Protein AF-A0A101G780-F1 (afdb_monomer)

Foldseek 3Di:
DLADDDDPVLVVLLVVLLVQQVVQLVCLQVVCVVVVRHFDPFAPVDDAQADDPPRLVCCVVVVVVLCCPLVVCLCPLLVPQQVVLCVVVPPCSLVVSLVVVLVVCCRRPDRVSSSRSSVSNSLSVSCVVVSHSVSNSSNRSVVVVVSVSCSNHNVD

Mean predicted aligned error: 4.01 Å

Secondary structure (DSSP, 8-state):
-------HHHHHHHHHHHHHHHHHHHHHHHHHHHTT-PPPSS-TT-----PPTT-GGGGGGHHHHHIIIIIHHHIIIIIIIHHHHHHHHGGGHHHHHHHHHHHHGGGG-HHHHHHHHHHHHHHHHHHHHHT-HHHHHHHHHHHHHHHHHHHHTT--

Sequence (156 aa):
LRLTNFRSGDLLWILFGILVSAAGMGLILKGMSRVGLPLTLEPPFLSFSGFPEGKTWHLVFWIPFFLLNIFGEEFLWRGYLLPRQVTAFGKSGWILNAGLWFFFQAAFGFDLMILLLPLLIVVPWFTYIRKNTWVGIGIHGIISGLAFIALSLNWI

Radius of gyration: 16.2 Å; Cα contacts (8 Å, |Δi|>4): 178; chains: 1; bounding box: 43×30×51 Å

pLDDT: mean 92.28, std 5.78, range [66.56, 98.38]

Solvent-accessible surface area (backbone atoms only — not comparable to full-atom values): 8246 Å² total; per-residue (Å²): 116,29,76,64,84,90,48,78,69,44,54,55,51,20,56,50,43,40,51,53,22,52,52,44,27,51,50,44,55,57,50,31,46,73,74,75,50,68,68,54,91,63,32,87,88,54,92,76,86,36,56,61,88,96,41,69,73,59,60,61,64,44,54,64,47,43,50,61,47,49,48,42,46,35,44,46,52,50,17,52,45,28,58,52,33,28,70,76,51,44,86,54,9,41,56,54,43,25,53,55,50,51,59,69,44,54,77,42,31,69,45,40,47,63,42,41,42,40,46,46,47,44,38,40,47,52,20,58,76,67,60,27,31,64,34,25,37,48,29,52,41,51,54,53,45,52,52,49,51,33,33,42,68,55,74,101

Structure (mmCIF, N/CA/C/O backbone):
data_AF-A0A101G780-F1
#
_entry.id   AF-A0A101G780-F1
#
loop_
_atom_site.group_PDB
_atom_site.id
_atom_site.type_symbol
_atom_site.label_atom_id
_atom_site.label_alt_id
_atom_site.label_comp_id
_atom_site.label_asym_id
_atom_site.label_entity_id
_atom_site.label_seq_id
_atom_site.pdbx_PDB_ins_code
_atom_site.Cartn_x
_atom_site.Cartn_y
_atom_site.Cartn_z
_atom_site.occupancy
_atom_site.B_iso_or_equiv
_atom_site.auth_seq_id
_atom_site.auth_comp_id
_atom_site.auth_asym_id
_atom_site.auth_atom_id
_atom_site.pdbx_PDB_model_num
ATOM 1 N N . LEU A 1 1 ? -13.081 -9.647 12.247 1.00 66.56 1 LEU A N 1
ATOM 2 C CA . LEU A 1 1 ? -12.610 -9.254 10.901 1.00 66.56 1 LEU A CA 1
ATOM 3 C C . LEU A 1 1 ? -13.224 -7.898 10.551 1.00 66.56 1 LEU A C 1
ATOM 5 O O . LEU A 1 1 ? -14.350 -7.674 10.973 1.00 66.56 1 LEU A O 1
ATOM 9 N N . ARG A 1 2 ? -12.521 -6.987 9.858 1.00 74.56 2 ARG A N 1
ATOM 10 C CA . ARG A 1 2 ? -13.037 -5.641 9.487 1.00 74.56 2 ARG A CA 1
ATOM 11 C C . ARG A 1 2 ? -13.588 -5.544 8.052 1.00 74.56 2 ARG A C 1
ATOM 13 O O . ARG A 1 2 ? -13.576 -4.471 7.453 1.00 74.56 2 ARG A O 1
ATOM 20 N N . LEU A 1 3 ? -14.098 -6.648 7.512 1.00 78.31 3 LEU A N 1
ATOM 21 C CA . LEU A 1 3 ? -14.903 -6.610 6.292 1.00 78.31 3 LEU A CA 1
ATOM 22 C C . LEU A 1 3 ? -16.332 -6.229 6.672 1.00 78.31 3 LEU A C 1
ATOM 24 O O . LEU A 1 3 ? -17.052 -7.015 7.281 1.00 78.31 3 LEU A O 1
ATOM 28 N N . THR A 1 4 ? -16.700 -4.993 6.364 1.00 81.38 4 THR A N 1
ATOM 29 C CA . THR A 1 4 ? -18.061 -4.475 6.519 1.00 81.38 4 THR A CA 1
ATOM 30 C C . THR A 1 4 ? -18.655 -4.196 5.141 1.00 81.38 4 THR A C 1
ATOM 32 O O . THR A 1 4 ? -17.971 -4.324 4.123 1.00 81.38 4 THR A O 1
ATOM 35 N N . ASN A 1 5 ? -19.936 -3.827 5.088 1.00 87.75 5 ASN A N 1
ATOM 36 C CA . ASN A 1 5 ? -20.567 -3.432 3.831 1.00 87.75 5 ASN A CA 1
ATOM 37 C C . ASN A 1 5 ? -19.812 -2.259 3.193 1.00 87.75 5 ASN A C 1
ATOM 39 O O . ASN A 1 5 ? -19.398 -1.320 3.881 1.00 87.75 5 ASN A O 1
ATOM 43 N N . PHE A 1 6 ? -19.638 -2.315 1.874 1.00 86.19 6 PHE A N 1
ATOM 44 C CA . PHE A 1 6 ? -19.002 -1.243 1.121 1.00 86.19 6 PHE A CA 1
ATOM 45 C C . PHE A 1 6 ? -19.873 0.017 1.177 1.00 86.19 6 PHE A C 1
ATOM 47 O O . PHE A 1 6 ? -21.062 -0.027 0.861 1.00 86.19 6 PHE A O 1
ATOM 54 N N . ARG A 1 7 ? -19.297 1.147 1.597 1.00 91.12 7 ARG A N 1
ATOM 55 C CA . ARG A 1 7 ? -20.001 2.436 1.666 1.00 91.12 7 ARG A CA 1
ATOM 56 C C . ARG A 1 7 ? -19.520 3.326 0.533 1.00 91.12 7 ARG A C 1
ATOM 58 O O . ARG A 1 7 ? -18.327 3.355 0.256 1.00 91.12 7 ARG A O 1
ATOM 65 N N . SER A 1 8 ? -20.391 4.156 -0.035 1.00 87.12 8 SER A N 1
ATOM 66 C CA . SER A 1 8 ? -20.009 5.097 -1.103 1.00 87.12 8 SER A CA 1
ATOM 67 C C . SER A 1 8 ? -18.865 6.034 -0.695 1.00 87.12 8 SER A C 1
ATOM 69 O O . SER A 1 8 ? -18.007 6.362 -1.504 1.00 87.12 8 SER A O 1
ATOM 71 N N . GLY A 1 9 ? -18.788 6.406 0.589 1.00 91.94 9 GLY A N 1
ATOM 72 C CA . GLY A 1 9 ? -17.660 7.179 1.112 1.00 91.94 9 GLY A CA 1
ATOM 73 C C . GLY A 1 9 ? -16.323 6.432 1.058 1.00 91.94 9 GLY A C 1
ATOM 74 O O . GLY A 1 9 ? -15.290 7.068 0.909 1.00 91.94 9 GLY A O 1
ATOM 75 N N . ASP A 1 10 ? -16.314 5.101 1.139 1.00 94.62 10 ASP A N 1
ATOM 76 C CA . ASP A 1 10 ? -15.080 4.312 1.061 1.00 94.62 10 ASP A CA 1
ATOM 77 C C . ASP A 1 10 ? -14.451 4.391 -0.342 1.00 94.62 10 ASP A C 1
ATOM 79 O O . ASP A 1 10 ? -13.228 4.410 -0.440 1.00 94.62 10 ASP A O 1
ATOM 83 N N . LEU A 1 11 ? -15.252 4.581 -1.402 1.00 95.56 11 LEU A N 1
ATOM 84 C CA . LEU A 1 11 ? -14.749 4.847 -2.755 1.00 95.56 11 LEU A CA 1
ATOM 85 C C . LEU A 1 11 ? -13.928 6.142 -2.824 1.00 95.56 11 LEU A C 1
ATOM 87 O O . LEU A 1 11 ? -12.841 6.143 -3.392 1.00 95.56 11 LEU A O 1
ATOM 91 N N . LEU A 1 12 ? -14.401 7.231 -2.209 1.00 96.31 12 LEU A N 1
ATOM 92 C CA . LEU A 1 12 ? -13.657 8.498 -2.181 1.00 96.31 12 LEU A CA 1
ATOM 93 C C . LEU A 1 12 ? -12.313 8.348 -1.462 1.00 96.31 12 LEU A C 1
ATOM 95 O O . LEU A 1 12 ? -11.309 8.885 -1.917 1.00 96.31 12 LEU A O 1
ATOM 99 N N . TRP A 1 13 ? -12.280 7.583 -0.368 1.00 97.50 13 TRP A N 1
ATOM 100 C CA . TRP A 1 13 ? -11.040 7.295 0.356 1.00 97.50 13 TRP A CA 1
ATOM 101 C C . TRP A 1 13 ? -10.094 6.393 -0.436 1.00 97.50 13 TRP A C 1
ATOM 103 O O . TRP A 1 13 ? -8.885 6.586 -0.353 1.00 97.50 13 TRP A O 1
ATOM 113 N N . ILE A 1 14 ? -10.620 5.453 -1.225 1.00 97.81 14 ILE A N 1
ATOM 114 C CA . ILE A 1 14 ? -9.815 4.648 -2.149 1.00 97.81 14 ILE A CA 1
ATOM 115 C C . ILE A 1 14 ? -9.180 5.548 -3.210 1.00 97.81 14 ILE A C 1
ATOM 117 O O . ILE A 1 14 ? -7.962 5.546 -3.352 1.00 97.81 14 ILE A O 1
ATOM 121 N N . LEU A 1 15 ? -9.975 6.368 -3.902 1.00 97.62 15 LEU A N 1
ATOM 122 C CA . LEU A 1 15 ? -9.480 7.276 -4.943 1.00 97.62 15 LEU A CA 1
ATOM 123 C C . LEU A 1 15 ? -8.456 8.272 -4.391 1.00 97.62 15 LEU A C 1
ATOM 125 O O . LEU A 1 15 ? -7.399 8.480 -4.985 1.00 97.62 15 LEU A O 1
ATOM 129 N N . PHE A 1 16 ? -8.740 8.849 -3.224 1.00 97.88 16 PHE A N 1
ATOM 130 C CA . PHE A 1 16 ? -7.819 9.761 -2.561 1.00 97.88 16 PHE A CA 1
ATOM 131 C C . PHE A 1 16 ? -6.530 9.055 -2.129 1.00 97.88 16 PHE A C 1
ATOM 133 O O . PHE A 1 16 ? -5.445 9.591 -2.326 1.00 97.88 16 PHE A O 1
ATOM 140 N N . GLY A 1 17 ? -6.631 7.837 -1.594 1.00 98.06 17 GLY A N 1
ATOM 141 C CA . GLY A 1 17 ? -5.473 7.043 -1.192 1.00 98.06 17 GLY A CA 1
ATOM 142 C C . GLY A 1 17 ? -4.580 6.699 -2.377 1.00 98.06 17 GLY A C 1
ATOM 143 O O . GLY A 1 17 ? -3.369 6.871 -2.290 1.00 98.06 17 GLY A O 1
ATOM 144 N N . ILE A 1 18 ? -5.178 6.317 -3.508 1.00 98.19 18 ILE A N 1
ATOM 145 C CA . ILE A 1 18 ? -4.455 6.068 -4.760 1.00 98.19 18 ILE A CA 1
ATOM 146 C C . ILE A 1 18 ? -3.700 7.320 -5.199 1.00 98.19 18 IL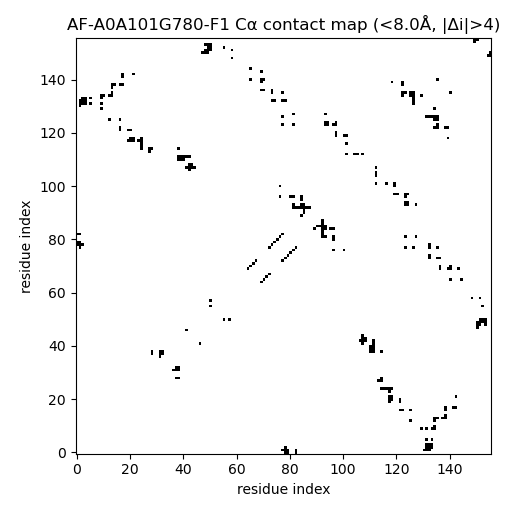E A C 1
ATOM 148 O O . ILE A 1 18 ? -2.504 7.248 -5.469 1.00 98.19 18 ILE A O 1
ATOM 152 N N . LEU A 1 19 ? -4.377 8.472 -5.227 1.00 98.12 19 LEU A N 1
ATOM 153 C CA . LEU A 1 19 ? -3.770 9.737 -5.634 1.00 98.12 19 LEU A CA 1
ATOM 154 C C . LEU A 1 19 ? -2.591 10.118 -4.730 1.00 98.12 19 LEU A C 1
ATOM 156 O O . LEU A 1 19 ? -1.520 10.451 -5.232 1.00 98.12 19 LEU A O 1
ATOM 160 N N . VAL A 1 20 ? -2.771 10.054 -3.407 1.00 98.25 20 VAL A N 1
ATOM 161 C CA . VAL A 1 20 ? -1.729 10.408 -2.430 1.00 98.25 20 VAL A CA 1
ATOM 162 C C . VAL A 1 20 ? -0.536 9.461 -2.535 1.00 98.25 20 VAL A C 1
ATOM 164 O O . VAL A 1 20 ? 0.604 9.923 -2.577 1.00 98.25 20 VAL A O 1
ATOM 167 N N . SER A 1 21 ? -0.777 8.150 -2.612 1.00 98.12 21 SER A N 1
ATOM 168 C CA . SER A 1 21 ? 0.291 7.161 -2.750 1.00 98.12 21 SER A CA 1
ATOM 169 C C . SER A 1 21 ? 1.042 7.326 -4.070 1.00 98.12 21 SER A C 1
ATOM 171 O O . SER A 1 21 ? 2.265 7.421 -4.046 1.00 98.12 21 SER A O 1
ATOM 173 N N . ALA A 1 22 ? 0.341 7.449 -5.201 1.00 97.00 22 ALA A N 1
ATOM 174 C CA . ALA A 1 22 ? 0.964 7.614 -6.514 1.00 97.00 22 ALA A CA 1
ATOM 175 C C . ALA A 1 22 ? 1.759 8.925 -6.623 1.00 97.00 22 ALA A C 1
ATOM 177 O O . ALA A 1 22 ? 2.891 8.923 -7.107 1.00 97.00 22 ALA A O 1
ATOM 178 N N . ALA A 1 23 ? 1.211 10.038 -6.124 1.00 97.94 23 ALA A N 1
ATOM 179 C CA . ALA A 1 23 ? 1.921 11.313 -6.086 1.00 97.94 23 ALA A CA 1
ATOM 180 C C . ALA A 1 23 ? 3.175 11.229 -5.203 1.00 97.94 23 ALA A C 1
ATOM 182 O O . ALA A 1 23 ? 4.245 11.676 -5.614 1.00 97.94 23 ALA A O 1
ATOM 183 N N . GLY A 1 24 ? 3.069 10.613 -4.022 1.00 98.12 24 GLY A N 1
ATOM 184 C CA . GLY A 1 24 ? 4.208 10.388 -3.133 1.00 98.12 24 GLY A CA 1
ATOM 185 C C . GLY A 1 24 ? 5.301 9.544 -3.791 1.00 98.12 24 GLY A C 1
ATOM 186 O O . GLY A 1 24 ? 6.468 9.927 -3.766 1.00 98.12 24 GLY A O 1
ATOM 187 N N . MET A 1 25 ? 4.923 8.438 -4.434 1.00 96.75 25 MET A N 1
ATOM 188 C CA . MET A 1 25 ? 5.848 7.561 -5.159 1.00 96.75 25 MET A CA 1
ATOM 189 C C . MET A 1 25 ? 6.542 8.315 -6.303 1.00 96.75 25 MET A C 1
ATOM 191 O O . MET A 1 25 ? 7.762 8.253 -6.439 1.00 96.75 25 MET A O 1
ATOM 195 N N . GLY A 1 26 ? 5.794 9.101 -7.084 1.00 95.75 26 GLY A N 1
ATOM 196 C CA . GLY A 1 26 ? 6.347 9.922 -8.164 1.00 95.75 26 GLY A CA 1
ATOM 197 C C . GLY A 1 26 ? 7.318 11.002 -7.672 1.00 95.75 26 GLY A C 1
ATOM 198 O O . GLY A 1 26 ? 8.342 11.255 -8.311 1.00 95.75 26 GLY A O 1
ATOM 199 N N . LEU A 1 27 ? 7.043 11.616 -6.516 1.00 97.38 27 LEU A N 1
ATOM 200 C CA . LEU A 1 27 ? 7.962 12.562 -5.878 1.00 97.38 27 LEU A CA 1
ATOM 201 C C . LEU A 1 27 ? 9.256 11.880 -5.425 1.00 97.38 27 LEU A C 1
ATOM 203 O O . LEU A 1 27 ? 10.328 12.447 -5.637 1.00 97.38 27 LEU A O 1
ATOM 207 N N . ILE A 1 28 ? 9.167 10.673 -4.859 1.00 96.88 28 ILE A N 1
ATOM 208 C CA . ILE A 1 28 ? 10.334 9.877 -4.459 1.00 96.88 28 ILE A CA 1
ATOM 209 C C . ILE A 1 28 ? 11.186 9.535 -5.681 1.00 96.88 28 ILE A C 1
ATOM 211 O O . ILE A 1 28 ? 12.371 9.856 -5.683 1.00 96.88 28 ILE A O 1
ATOM 215 N N . LEU A 1 29 ? 10.594 8.991 -6.751 1.00 94.75 29 LEU A N 1
ATOM 216 C CA . LEU A 1 29 ? 11.320 8.672 -7.990 1.00 94.75 29 LEU A CA 1
ATOM 217 C C . LEU A 1 29 ? 12.054 9.892 -8.547 1.00 94.75 29 LEU A C 1
ATOM 219 O O . LEU A 1 29 ? 13.251 9.845 -8.837 1.00 94.75 29 LEU A O 1
ATOM 223 N N . LYS A 1 30 ? 11.347 11.020 -8.650 1.00 95.12 30 LYS A N 1
ATOM 224 C CA . LYS A 1 30 ? 11.907 12.268 -9.172 1.00 95.12 30 LYS A CA 1
ATOM 225 C C . LYS A 1 30 ? 12.992 12.846 -8.261 1.00 95.12 30 LYS A C 1
ATOM 227 O O . LYS A 1 30 ? 13.948 13.437 -8.757 1.00 95.12 30 LYS A O 1
ATOM 232 N N . GLY A 1 31 ? 12.840 12.723 -6.945 1.00 96.12 31 GLY A N 1
ATOM 233 C CA . GLY A 1 31 ? 13.828 13.163 -5.960 1.00 96.12 31 GLY A CA 1
ATOM 234 C C . GLY A 1 31 ? 15.105 12.330 -6.022 1.00 96.12 31 GLY A C 1
ATOM 235 O O . GLY A 1 31 ? 16.187 12.888 -6.179 1.00 96.12 31 GLY A O 1
ATOM 236 N N . MET A 1 32 ? 14.962 11.007 -5.989 1.00 94.88 32 MET A N 1
ATOM 237 C CA . MET A 1 32 ? 16.060 10.039 -6.037 1.00 94.88 32 MET A CA 1
ATOM 238 C C . MET A 1 32 ? 16.869 10.147 -7.338 1.00 94.88 32 MET A C 1
ATOM 240 O O . MET A 1 32 ? 18.098 10.213 -7.310 1.00 94.88 32 MET A O 1
ATOM 244 N N . SER A 1 33 ? 16.190 10.312 -8.478 1.00 92.56 33 SER A N 1
ATOM 245 C CA . SER A 1 33 ? 16.845 10.570 -9.767 1.00 92.56 33 SER A CA 1
ATOM 246 C C . SER A 1 33 ? 17.681 11.860 -9.767 1.00 92.56 33 SER A C 1
ATOM 248 O O . SER A 1 33 ? 18.790 11.878 -10.296 1.00 92.56 33 SER A O 1
ATOM 250 N N . ARG A 1 34 ? 17.205 12.934 -9.122 1.00 94.00 34 ARG A N 1
ATOM 251 C CA . ARG A 1 34 ? 17.929 14.218 -9.060 1.00 94.00 34 ARG A CA 1
ATOM 252 C C . ARG A 1 34 ? 19.178 14.196 -8.188 1.00 94.00 34 ARG A C 1
ATOM 254 O O . ARG A 1 34 ? 20.061 15.015 -8.413 1.00 94.00 34 ARG A O 1
ATOM 261 N N . VAL A 1 35 ? 19.243 13.303 -7.204 1.00 94.12 35 VAL A N 1
ATOM 262 C CA . VAL A 1 35 ? 20.415 13.149 -6.325 1.00 94.12 35 VAL A CA 1
ATOM 263 C C . VAL A 1 35 ? 21.385 12.069 -6.818 1.00 94.12 35 VAL A C 1
ATOM 265 O O . VAL A 1 35 ? 22.323 11.726 -6.108 1.00 94.12 35 VAL A O 1
ATOM 268 N N . GLY A 1 36 ? 21.178 11.540 -8.031 1.00 92.12 36 GLY A N 1
ATOM 269 C CA . GLY A 1 36 ? 22.065 10.547 -8.642 1.00 92.12 36 GLY A CA 1
ATOM 270 C C . GLY A 1 36 ? 21.909 9.127 -8.091 1.00 92.12 36 GLY A C 1
ATOM 271 O O . GLY A 1 36 ? 22.819 8.321 -8.249 1.00 92.12 36 GLY A O 1
ATOM 272 N N . LEU A 1 37 ? 20.773 8.812 -7.459 1.00 91.12 37 LEU A N 1
ATOM 273 C CA . LEU A 1 37 ? 20.469 7.494 -6.894 1.00 91.12 37 LEU A CA 1
ATOM 274 C C . LEU A 1 37 ? 19.161 6.945 -7.493 1.00 91.12 37 LEU A C 1
ATOM 276 O O . LEU A 1 37 ? 18.165 6.856 -6.781 1.00 91.12 37 LEU A O 1
ATOM 280 N N . PRO A 1 38 ? 19.085 6.645 -8.803 1.00 89.06 38 PRO A N 1
ATOM 281 C CA . PRO A 1 38 ? 17.861 6.097 -9.386 1.00 89.06 38 PRO A CA 1
ATOM 282 C C . PRO A 1 38 ? 17.486 4.771 -8.706 1.00 89.06 38 PRO A C 1
ATOM 284 O O . PRO A 1 38 ? 18.346 3.921 -8.500 1.00 89.06 38 PRO A O 1
ATOM 287 N N . LEU A 1 39 ? 16.206 4.613 -8.357 1.00 90.31 39 LEU A N 1
ATOM 288 C CA . LEU A 1 39 ? 15.694 3.391 -7.731 1.00 90.31 39 LEU A CA 1
ATOM 289 C C . LEU A 1 39 ? 15.432 2.315 -8.786 1.00 90.31 39 LEU A C 1
ATOM 291 O O . LEU A 1 39 ? 14.875 2.611 -9.847 1.00 90.31 39 LEU A O 1
ATOM 295 N N . THR A 1 40 ? 15.750 1.069 -8.456 1.00 87.31 40 THR A N 1
ATOM 296 C CA . THR A 1 40 ? 15.371 -0.105 -9.247 1.00 87.31 40 THR A CA 1
ATOM 297 C C . THR A 1 40 ? 13.893 -0.437 -9.017 1.00 87.31 40 THR A C 1
ATOM 299 O O . THR A 1 40 ? 13.432 -0.486 -7.876 1.00 87.31 40 THR A O 1
ATOM 302 N N . LEU A 1 41 ? 13.136 -0.653 -10.100 1.00 86.06 41 LEU A N 1
ATOM 303 C CA . LEU A 1 41 ? 11.709 -1.016 -10.040 1.00 86.06 41 LEU A CA 1
ATOM 304 C C . LEU A 1 41 ? 11.468 -2.533 -9.997 1.00 86.06 41 LEU A C 1
ATOM 306 O O . LEU A 1 41 ? 10.343 -2.978 -9.778 1.00 86.06 41 LEU A O 1
ATOM 310 N N . GLU A 1 42 ? 12.522 -3.321 -10.188 1.00 83.81 42 GLU A N 1
ATOM 311 C CA . GLU A 1 42 ? 12.486 -4.778 -10.137 1.00 83.81 42 GLU A CA 1
ATOM 312 C C . GLU A 1 42 ? 12.980 -5.283 -8.776 1.00 83.81 42 GLU A C 1
ATOM 314 O O . GLU A 1 42 ? 14.000 -4.802 -8.268 1.00 83.81 42 GLU A O 1
ATOM 319 N N . PRO A 1 43 ? 12.295 -6.262 -8.162 1.00 86.12 43 PRO A N 1
ATOM 320 C CA . PRO A 1 43 ? 12.800 -6.880 -6.952 1.00 86.12 43 PRO A CA 1
ATOM 321 C C . PRO A 1 43 ? 13.960 -7.838 -7.261 1.00 86.12 43 PRO A C 1
ATOM 323 O O . PRO A 1 43 ? 13.973 -8.488 -8.304 1.00 86.12 43 PRO A O 1
ATOM 326 N N . PRO A 1 44 ? 14.903 -8.033 -6.323 1.00 86.25 44 PRO A N 1
ATOM 327 C CA . PRO A 1 44 ? 16.165 -8.736 -6.581 1.00 86.25 44 PRO A CA 1
ATOM 328 C C . PRO A 1 44 ? 16.011 -10.226 -6.925 1.00 86.25 44 PRO A C 1
ATOM 330 O O . PRO A 1 44 ? 16.951 -10.849 -7.410 1.00 86.25 44 PRO A O 1
ATOM 333 N N . PHE A 1 45 ? 14.847 -10.815 -6.648 1.00 85.62 45 PHE A N 1
ATOM 334 C CA . PHE A 1 45 ? 14.551 -12.224 -6.910 1.00 85.62 45 PHE A CA 1
ATOM 335 C C . PHE A 1 45 ? 13.753 -12.455 -8.203 1.00 85.62 45 PHE A C 1
ATOM 337 O O . PHE A 1 45 ? 13.509 -13.608 -8.559 1.00 85.62 45 PHE A O 1
ATOM 344 N N . LEU A 1 46 ? 13.308 -11.394 -8.884 1.00 83.31 46 LEU A N 1
ATOM 345 C CA . LEU A 1 46 ? 12.474 -11.483 -10.079 1.00 83.31 46 LEU A CA 1
ATOM 346 C C . LEU A 1 46 ? 13.140 -10.723 -11.224 1.00 83.31 46 LEU A C 1
ATOM 348 O O . LEU A 1 46 ? 13.210 -9.502 -11.196 1.00 83.31 46 LEU A O 1
ATOM 352 N N . SER A 1 47 ? 13.558 -11.452 -12.255 1.00 81.38 47 SER A N 1
ATOM 353 C CA . SER A 1 47 ? 13.907 -10.869 -13.550 1.00 81.38 47 SER A CA 1
ATOM 354 C C . SER A 1 47 ? 12.809 -11.246 -14.535 1.00 81.38 47 SER A C 1
ATOM 356 O O . SER A 1 47 ? 12.618 -12.427 -14.838 1.00 81.38 47 SER A O 1
ATOM 358 N N . PHE A 1 48 ? 12.024 -10.261 -14.964 1.00 82.00 48 PHE A N 1
ATOM 359 C CA . PHE A 1 48 ? 10.866 -10.484 -15.820 1.00 82.00 48 PHE A CA 1
ATOM 360 C C . PHE A 1 48 ? 10.720 -9.339 -16.822 1.00 82.00 48 PHE A C 1
ATOM 362 O O . PHE A 1 48 ? 10.400 -8.221 -16.447 1.00 82.00 48 PHE A O 1
ATOM 369 N N . SER A 1 49 ? 10.917 -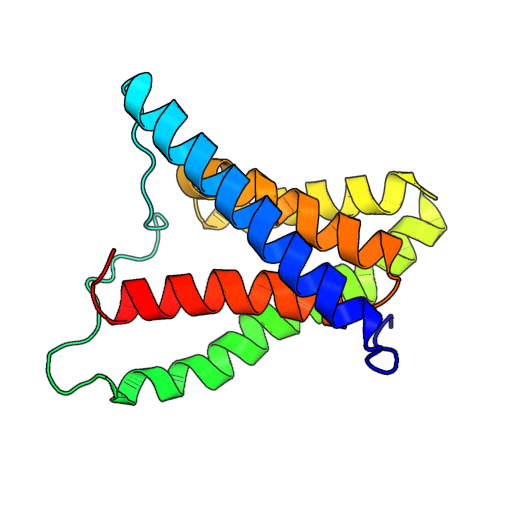9.646 -18.103 1.00 78.31 49 SER A N 1
ATOM 370 C CA . SER A 1 49 ? 10.914 -8.687 -19.217 1.00 78.31 49 SER A CA 1
ATOM 371 C C . SER A 1 49 ? 9.565 -8.602 -19.950 1.00 78.31 49 SER A C 1
ATOM 373 O O . SER A 1 49 ? 9.510 -8.361 -21.158 1.00 78.31 49 SER A O 1
ATOM 375 N N . GLY A 1 50 ? 8.467 -8.840 -19.227 1.00 84.50 50 GLY A N 1
ATOM 376 C CA . GLY A 1 50 ? 7.115 -8.862 -19.782 1.00 84.50 50 GLY A CA 1
ATOM 377 C C . GLY A 1 50 ? 6.755 -10.157 -20.521 1.00 84.50 50 GLY A C 1
ATOM 378 O O . GLY A 1 50 ? 7.549 -11.092 -20.663 1.00 84.50 50 GLY A O 1
ATOM 379 N N . PHE A 1 51 ? 5.504 -10.242 -20.978 1.00 87.19 51 PHE A N 1
ATOM 380 C CA . PHE A 1 51 ? 5.039 -11.370 -21.780 1.00 87.19 51 PHE A CA 1
ATOM 381 C C . PHE A 1 51 ? 5.439 -11.215 -23.255 1.00 87.19 51 PHE A C 1
ATOM 383 O O . PHE A 1 51 ? 5.373 -10.109 -23.792 1.00 87.19 51 PHE A O 1
ATOM 390 N N . PRO A 1 52 ? 5.767 -12.320 -23.955 1.00 85.44 52 PRO A N 1
ATOM 391 C CA . PRO A 1 52 ? 6.002 -12.282 -25.394 1.00 85.44 52 PRO A CA 1
ATOM 392 C C . PRO A 1 52 ? 4.794 -11.747 -26.174 1.00 85.44 52 PRO A C 1
ATOM 394 O O . PRO A 1 52 ? 3.643 -11.846 -25.734 1.00 85.44 52 PRO A O 1
ATOM 397 N N . GLU A 1 53 ? 5.040 -11.245 -27.381 1.00 84.19 53 GLU A N 1
ATOM 398 C CA . GLU A 1 53 ? 3.970 -10.792 -28.269 1.00 84.19 53 GLU A CA 1
ATOM 399 C C . GLU A 1 53 ? 2.929 -11.906 -28.507 1.00 84.19 53 GLU A C 1
ATOM 401 O O . GLU A 1 53 ? 3.252 -13.092 -28.621 1.00 84.19 53 GLU A O 1
ATOM 406 N N . GLY A 1 54 ? 1.643 -11.541 -28.501 1.00 84.88 54 GLY A N 1
ATOM 407 C CA . GLY A 1 54 ? 0.535 -12.496 -28.634 1.00 84.88 54 GLY A CA 1
ATOM 408 C C . GLY A 1 54 ? 0.279 -13.379 -27.402 1.00 84.88 54 GLY A C 1
ATOM 409 O O . GLY A 1 54 ? -0.591 -14.251 -27.436 1.00 84.88 54 GLY A O 1
ATOM 410 N N . LYS A 1 55 ? 0.998 -13.171 -26.290 1.00 88.25 55 LYS A N 1
ATOM 411 C CA . LYS A 1 55 ? 0.850 -13.936 -25.040 1.00 88.25 55 LYS A CA 1
ATOM 412 C C . LYS A 1 55 ? 0.191 -13.139 -23.904 1.00 88.25 55 LYS A C 1
ATOM 414 O O . LYS A 1 55 ? 0.251 -13.569 -22.756 1.00 88.25 55 LYS A O 1
ATOM 419 N N . THR A 1 56 ? -0.504 -12.041 -24.201 1.00 85.81 56 THR A N 1
ATOM 420 C CA . THR A 1 56 ? -1.199 -11.194 -23.205 1.00 85.81 56 THR A CA 1
ATOM 421 C C . THR A 1 56 ? -2.265 -11.935 -22.392 1.00 85.81 56 THR A C 1
ATOM 423 O O . THR A 1 56 ? -2.566 -11.545 -21.267 1.00 85.81 56 THR A O 1
ATOM 426 N N . TRP A 1 57 ? -2.792 -13.052 -22.901 1.00 88.00 57 TRP A N 1
ATOM 427 C CA . TRP A 1 57 ? -3.731 -13.910 -22.173 1.00 88.00 57 TRP A CA 1
ATOM 428 C C . TRP A 1 57 ? -3.152 -14.503 -20.873 1.00 88.00 57 TRP A C 1
ATOM 430 O O . TRP A 1 57 ? -3.925 -14.875 -19.993 1.00 88.00 57 TRP A O 1
ATOM 440 N N . HIS A 1 58 ? -1.822 -14.536 -20.691 1.00 87.44 58 HIS A N 1
ATOM 441 C CA . HIS A 1 58 ? -1.206 -14.951 -19.421 1.00 87.44 58 HIS A CA 1
ATOM 442 C C . HIS A 1 58 ? -1.590 -14.051 -18.241 1.00 87.44 58 HIS A C 1
ATOM 444 O O . HIS A 1 58 ? -1.488 -14.487 -17.095 1.00 87.44 58 HIS A O 1
ATOM 450 N N . LEU A 1 59 ? -2.121 -12.849 -18.494 1.00 87.62 59 LEU A N 1
ATOM 451 C CA . LEU A 1 59 ? -2.743 -12.015 -17.465 1.00 87.62 59 LEU A CA 1
ATOM 452 C C . LEU A 1 59 ? -3.854 -12.753 -16.698 1.00 87.62 59 LEU A C 1
ATOM 454 O O . LEU A 1 59 ? -4.128 -12.399 -15.558 1.00 87.62 59 LEU A O 1
ATOM 458 N N . VAL A 1 60 ? -4.462 -13.813 -17.246 1.00 88.56 60 VAL A N 1
ATOM 459 C CA . VAL A 1 60 ? -5.444 -14.622 -16.504 1.00 88.56 60 VAL A CA 1
ATOM 460 C C . VAL A 1 60 ? -4.834 -15.282 -15.262 1.00 88.56 60 VAL A C 1
ATOM 462 O O . VAL A 1 60 ? -5.505 -15.389 -14.234 1.00 88.56 60 VAL A O 1
ATOM 465 N N . PHE A 1 61 ? -3.551 -15.666 -15.312 1.00 85.56 61 PHE A N 1
ATOM 466 C CA . PHE A 1 61 ? -2.846 -16.235 -14.159 1.00 85.56 61 PHE A CA 1
ATOM 467 C C . PHE A 1 61 ? -2.662 -15.216 -13.042 1.00 85.56 61 PHE A C 1
ATOM 469 O O . PHE A 1 61 ? -2.440 -15.596 -11.896 1.00 85.56 61 PHE A O 1
ATOM 476 N N . TRP A 1 62 ? -2.821 -13.928 -13.333 1.00 84.06 62 TRP A N 1
ATOM 477 C CA . TRP A 1 62 ? -2.793 -12.905 -12.308 1.00 84.06 62 TRP A CA 1
ATOM 478 C C . TRP A 1 62 ? -3.992 -12.980 -11.362 1.00 84.06 62 TRP A C 1
ATOM 480 O O . TRP A 1 62 ? -3.858 -12.591 -10.214 1.00 84.06 62 TRP A O 1
ATOM 490 N N . ILE A 1 63 ? -5.142 -13.520 -11.774 1.00 86.88 63 ILE A N 1
ATOM 491 C CA . ILE A 1 63 ? -6.325 -13.621 -10.903 1.00 86.88 63 ILE A CA 1
ATOM 492 C C . ILE A 1 63 ? -6.017 -14.387 -9.600 1.00 86.88 63 ILE A C 1
ATOM 494 O O . ILE A 1 63 ? -6.233 -13.826 -8.522 1.00 86.88 63 ILE A O 1
ATOM 498 N N . PRO A 1 64 ? -5.487 -15.629 -9.634 1.00 87.50 64 PRO A N 1
ATOM 499 C CA . PRO A 1 64 ? -5.114 -16.324 -8.404 1.00 87.50 64 PRO A CA 1
ATOM 500 C C . PRO A 1 64 ? -3.978 -15.619 -7.654 1.00 87.50 64 PRO A C 1
ATOM 502 O O . PRO A 1 64 ? -4.018 -15.571 -6.425 1.00 87.50 64 PRO A O 1
ATOM 505 N N . PHE A 1 65 ? -3.011 -15.012 -8.355 1.00 83.50 65 PHE A N 1
ATOM 506 C CA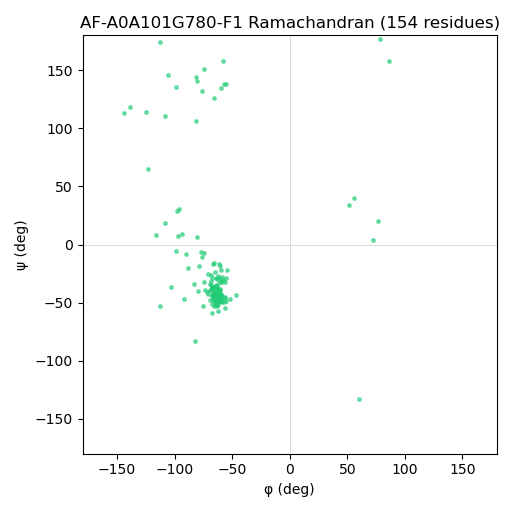 . PHE A 1 65 ? -1.968 -14.214 -7.703 1.00 83.50 65 PHE A CA 1
ATOM 507 C C . PHE A 1 65 ? -2.553 -13.016 -6.957 1.00 83.50 65 PHE A C 1
ATOM 509 O O . PHE A 1 65 ? -2.209 -12.814 -5.805 1.00 83.50 65 PHE A O 1
ATOM 516 N N . PHE A 1 66 ? -3.476 -12.261 -7.545 1.00 85.81 66 PHE A N 1
ATOM 517 C CA . PHE A 1 66 ? -4.140 -11.127 -6.909 1.00 85.81 66 PHE A CA 1
ATOM 518 C C . PHE A 1 66 ? -4.913 -11.547 -5.658 1.00 85.81 66 PHE A C 1
ATOM 520 O O . PHE A 1 66 ? -4.848 -10.876 -4.628 1.00 85.81 66 PHE A O 1
ATOM 527 N N . LEU A 1 67 ? -5.628 -12.672 -5.731 1.00 87.94 67 LEU A N 1
ATOM 528 C CA . LEU A 1 67 ? -6.402 -13.186 -4.604 1.00 87.94 67 LEU A CA 1
ATOM 529 C C . LEU A 1 67 ? -5.505 -13.637 -3.444 1.00 87.94 67 LEU A C 1
ATOM 531 O O . LEU A 1 67 ? -5.811 -13.352 -2.288 1.00 87.94 67 LEU A O 1
ATOM 535 N N . LEU A 1 68 ? -4.398 -14.323 -3.729 1.00 87.44 68 LEU A N 1
ATOM 536 C CA . LEU A 1 68 ? -3.502 -14.837 -2.688 1.00 87.44 68 LEU A CA 1
ATOM 537 C C . LEU A 1 68 ? -2.510 -13.788 -2.180 1.00 87.44 68 LEU A C 1
ATOM 539 O O . LEU A 1 68 ? -2.180 -13.791 -0.998 1.00 87.44 68 LEU A O 1
ATOM 543 N N . ASN A 1 69 ? -2.057 -12.896 -3.059 1.00 88.19 69 ASN A N 1
ATOM 544 C CA . ASN A 1 69 ? -1.127 -11.819 -2.752 1.00 88.19 69 ASN A CA 1
ATOM 545 C C . ASN A 1 69 ? -1.901 -10.639 -2.156 1.00 88.19 69 ASN A C 1
ATOM 547 O O . ASN A 1 69 ? -2.047 -10.570 -0.945 1.00 88.19 69 ASN A O 1
ATOM 551 N N . ILE A 1 70 ? -2.510 -9.782 -2.979 1.00 91.31 70 ILE A N 1
ATOM 552 C CA . ILE A 1 70 ? -3.148 -8.543 -2.512 1.00 91.31 70 ILE A CA 1
ATOM 553 C C . ILE A 1 70 ? -4.298 -8.827 -1.549 1.00 91.31 70 ILE A C 1
ATOM 555 O O . ILE A 1 70 ? -4.323 -8.316 -0.430 1.00 91.31 70 ILE A O 1
ATOM 559 N N . PHE A 1 71 ? -5.287 -9.611 -1.980 1.00 92.38 71 PHE A N 1
ATOM 560 C CA . PHE A 1 71 ? -6.495 -9.792 -1.181 1.00 92.38 71 PHE A CA 1
ATOM 561 C C . PHE A 1 71 ? -6.186 -10.561 0.109 1.00 92.38 71 PHE A C 1
ATOM 563 O O . PHE A 1 71 ? -6.616 -10.142 1.184 1.00 92.38 71 PHE A O 1
ATOM 570 N N . GLY A 1 72 ? -5.398 -11.636 0.022 1.00 93.50 72 GLY A N 1
ATOM 571 C CA . GLY A 1 72 ? -4.930 -12.404 1.176 1.00 93.50 72 GLY A CA 1
ATOM 572 C C . GLY A 1 72 ? -4.118 -11.562 2.163 1.00 93.50 72 GLY A C 1
ATOM 573 O O . GLY A 1 72 ? -4.372 -11.600 3.371 1.00 93.50 72 GLY A O 1
ATOM 574 N N . GLU A 1 73 ? -3.201 -10.740 1.660 1.00 94.81 73 GLU A N 1
ATOM 575 C CA . GLU A 1 73 ? -2.379 -9.843 2.467 1.00 94.81 73 GLU A CA 1
ATOM 576 C C . GLU A 1 73 ? -3.229 -8.780 3.173 1.00 94.81 73 GLU A C 1
ATOM 578 O O . GLU A 1 73 ? -3.122 -8.609 4.387 1.00 94.81 73 GLU A O 1
ATOM 583 N N . GLU A 1 74 ? -4.148 -8.111 2.478 1.00 96.06 74 GLU A N 1
ATOM 58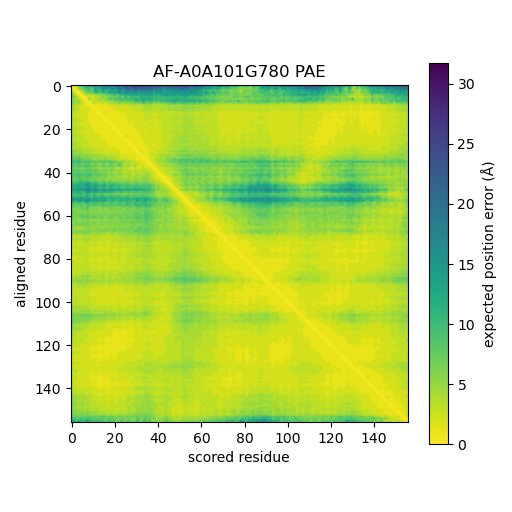4 C CA . GLU A 1 74 ? -5.057 -7.147 3.109 1.00 96.06 74 GLU A CA 1
ATOM 585 C C . GLU A 1 74 ? -5.986 -7.810 4.132 1.00 96.06 74 GLU A C 1
ATOM 587 O O . GLU A 1 74 ? -6.254 -7.255 5.206 1.00 96.06 74 GLU A O 1
ATOM 592 N N . PHE A 1 75 ? -6.441 -9.029 3.856 1.00 94.62 75 PHE A N 1
ATOM 593 C CA . PHE A 1 75 ? -7.257 -9.796 4.786 1.00 94.62 75 PHE A CA 1
ATOM 594 C C . PHE A 1 75 ? -6.496 -10.097 6.085 1.00 94.62 75 PHE A C 1
ATOM 596 O O . PHE A 1 75 ? -7.027 -9.869 7.179 1.00 94.62 75 PHE A O 1
ATOM 603 N N . LEU A 1 76 ? -5.238 -10.531 5.985 1.00 95.56 76 LEU A N 1
ATOM 604 C CA . LEU A 1 76 ? -4.371 -10.774 7.136 1.00 95.56 76 LEU A CA 1
ATOM 605 C C . LEU A 1 76 ? -4.014 -9.465 7.852 1.00 95.56 76 LEU A C 1
ATOM 607 O O . LEU A 1 76 ? -4.330 -9.287 9.031 1.00 95.56 76 LEU A O 1
ATOM 611 N N . TRP A 1 77 ? -3.386 -8.521 7.158 1.00 97.06 77 TRP A N 1
ATOM 612 C CA . TRP A 1 77 ? -2.802 -7.332 7.773 1.00 97.06 77 TRP A CA 1
ATOM 613 C C . TRP A 1 77 ? -3.855 -6.345 8.265 1.00 97.06 77 TRP A C 1
ATOM 615 O O . TRP A 1 77 ? -3.730 -5.819 9.372 1.00 97.06 77 TRP A O 1
ATOM 625 N N . ARG A 1 78 ? -4.916 -6.100 7.489 1.00 96.75 78 ARG A N 1
ATOM 626 C CA . ARG A 1 78 ? -5.915 -5.051 7.778 1.00 96.75 78 ARG A CA 1
ATOM 627 C C . ARG A 1 78 ? -7.194 -5.641 8.337 1.00 96.75 78 ARG A C 1
ATOM 629 O O . ARG A 1 78 ? -7.825 -5.040 9.209 1.00 96.75 78 ARG A O 1
ATOM 636 N N . GLY A 1 79 ? -7.585 -6.812 7.845 1.00 95.00 79 GLY A N 1
ATOM 637 C CA . GLY A 1 79 ? -8.760 -7.533 8.319 1.00 95.00 79 GLY A CA 1
ATOM 638 C C . GLY A 1 79 ? -8.556 -8.189 9.685 1.00 95.00 79 GLY A C 1
ATOM 639 O O . GLY A 1 79 ? -9.483 -8.156 10.507 1.00 95.00 79 GLY A O 1
ATOM 640 N N . TYR A 1 80 ? -7.370 -8.756 9.943 1.00 95.56 80 TYR A N 1
ATOM 641 C CA . TYR A 1 80 ? -7.095 -9.569 11.131 1.00 95.56 80 TYR A CA 1
ATOM 642 C C . TYR A 1 80 ? -6.105 -8.937 12.128 1.00 95.56 80 TYR A C 1
ATOM 644 O O . TYR A 1 80 ? -6.449 -8.828 13.310 1.00 95.56 80 TYR A O 1
ATOM 652 N N . LEU A 1 81 ? -4.912 -8.511 11.700 1.00 96.94 81 LEU A N 1
ATOM 653 C CA . LEU A 1 81 ? -3.859 -7.997 12.592 1.00 96.94 81 LEU A CA 1
ATOM 654 C C . LEU A 1 81 ? -4.154 -6.579 13.096 1.00 96.94 81 LEU A C 1
ATOM 656 O O . LEU A 1 81 ? -4.211 -6.362 14.308 1.00 96.94 81 LEU A O 1
ATOM 660 N N . LEU A 1 82 ? -4.425 -5.634 12.190 1.00 97.31 82 LEU A N 1
ATOM 661 C CA . LEU A 1 82 ? -4.664 -4.226 12.525 1.00 97.31 82 LEU A CA 1
ATOM 662 C C . LEU A 1 82 ? -5.725 -4.021 13.622 1.00 97.31 82 LEU A C 1
ATOM 664 O O . LEU A 1 82 ? -5.465 -3.261 14.555 1.00 97.31 82 LEU A O 1
ATOM 668 N N . PRO A 1 83 ? -6.909 -4.669 13.595 1.00 96.06 83 PRO A N 1
ATOM 669 C CA . PRO A 1 83 ? -7.909 -4.474 14.642 1.00 96.06 83 PRO A CA 1
ATOM 670 C C . PRO A 1 83 ? -7.395 -4.880 16.024 1.00 96.06 83 PRO A C 1
ATOM 672 O O . PRO A 1 83 ? -7.676 -4.184 16.991 1.00 96.06 83 PRO A O 1
ATOM 675 N N . ARG A 1 84 ? -6.611 -5.962 16.105 1.00 96.31 84 ARG A N 1
ATOM 676 C CA . ARG A 1 84 ? -6.031 -6.467 17.358 1.00 96.31 84 ARG A CA 1
ATOM 677 C C . ARG A 1 84 ? -4.921 -5.563 17.868 1.00 96.31 84 ARG A C 1
ATOM 679 O O . ARG A 1 84 ? -4.873 -5.272 19.056 1.00 96.31 84 ARG A O 1
ATOM 686 N N . GLN A 1 85 ? -4.080 -5.063 16.969 1.00 97.56 85 GLN A N 1
ATOM 687 C CA . GLN A 1 85 ? -3.046 -4.089 17.311 1.00 97.56 85 GLN A CA 1
ATOM 688 C C . GLN A 1 85 ? -3.664 -2.778 17.805 1.00 97.56 85 GLN A C 1
ATOM 690 O O . GLN A 1 85 ? -3.174 -2.195 18.761 1.00 97.56 85 GLN A O 1
ATOM 695 N N . VAL A 1 86 ? -4.777 -2.335 17.216 1.00 97.12 86 VAL A N 1
ATOM 696 C CA . VAL A 1 86 ? -5.524 -1.165 17.705 1.00 97.12 86 VAL A CA 1
ATOM 697 C C . VAL A 1 86 ? -6.167 -1.432 19.067 1.00 97.12 86 VAL A C 1
ATOM 699 O O . VAL A 1 86 ? -6.192 -0.538 19.903 1.00 97.12 86 VAL A O 1
ATOM 702 N N . THR A 1 87 ? -6.662 -2.643 19.325 1.00 96.94 87 THR A N 1
ATOM 703 C CA . THR A 1 87 ? -7.170 -3.014 20.655 1.00 96.94 87 THR A CA 1
ATOM 704 C C . THR A 1 87 ? -6.060 -3.023 21.710 1.00 96.94 87 THR A C 1
ATOM 706 O O . THR A 1 87 ? -6.287 -2.540 22.812 1.00 96.94 87 THR A O 1
ATOM 709 N N . ALA A 1 88 ? -4.868 -3.527 21.380 1.00 97.56 88 ALA A N 1
ATOM 710 C CA . ALA A 1 88 ? -3.751 -3.632 22.321 1.00 97.56 88 ALA A CA 1
ATOM 711 C C . ALA A 1 88 ? -2.991 -2.307 22.535 1.00 97.56 88 ALA A C 1
ATOM 713 O O . ALA A 1 88 ? -2.615 -1.987 23.656 1.00 97.56 88 ALA A O 1
ATOM 714 N N . PHE A 1 89 ? -2.776 -1.527 21.471 1.00 96.81 89 PHE A N 1
ATOM 715 C CA . PHE A 1 89 ? -1.912 -0.335 21.467 1.00 96.81 89 PHE A CA 1
ATOM 716 C C . PHE A 1 89 ? -2.675 0.971 21.183 1.00 96.81 89 PHE A C 1
ATOM 718 O O . PHE A 1 89 ? -2.073 2.026 20.961 1.00 96.81 89 PHE A O 1
ATOM 725 N N . GLY A 1 90 ? -4.008 0.924 21.139 1.00 95.88 90 GLY A N 1
ATOM 726 C CA . GLY A 1 90 ? -4.854 2.084 20.875 1.00 95.88 90 GLY A CA 1
ATOM 727 C C . GLY A 1 90 ? -4.573 2.725 19.513 1.00 95.88 90 GLY A C 1
ATOM 728 O O . GLY A 1 90 ? -4.462 2.054 18.483 1.00 95.88 90 GLY A O 1
ATOM 729 N N . LYS A 1 91 ? -4.443 4.059 19.504 1.00 93.50 91 LYS A N 1
ATOM 730 C CA . LYS A 1 91 ? -4.173 4.837 18.282 1.00 93.50 91 LYS A CA 1
ATOM 731 C C . LYS A 1 91 ? -2.833 4.477 17.638 1.00 93.50 91 LYS A C 1
ATOM 733 O O . LYS A 1 91 ? -2.721 4.598 16.427 1.00 93.50 91 LYS A O 1
ATOM 738 N N . SER A 1 92 ? -1.848 4.002 18.396 1.00 96.94 92 SER A N 1
ATOM 739 C CA . SER A 1 92 ? -0.542 3.609 17.849 1.00 96.94 92 SER A CA 1
ATOM 740 C C . SER A 1 92 ? -0.578 2.256 17.131 1.00 96.94 92 SER A C 1
ATOM 742 O O . SER A 1 92 ? 0.362 1.915 16.417 1.00 96.94 92 SER A O 1
ATOM 744 N N . GLY A 1 93 ? -1.673 1.494 17.250 1.00 97.06 93 GLY A N 1
ATOM 745 C CA . GLY A 1 93 ? -1.807 0.184 16.614 1.00 97.06 93 GLY A CA 1
ATOM 746 C C . GLY A 1 93 ? -1.698 0.214 15.086 1.00 97.06 93 GLY A C 1
ATOM 747 O O . GLY A 1 93 ? -1.183 -0.735 14.504 1.00 97.06 93 GLY A O 1
ATOM 748 N N . TRP A 1 94 ? -2.120 1.300 14.425 1.00 97.31 94 TRP A N 1
ATOM 749 C CA . TRP A 1 94 ? -1.950 1.425 12.970 1.00 97.31 94 TRP A CA 1
ATOM 750 C C . TRP A 1 94 ? -0.499 1.716 12.568 1.00 97.31 94 TRP A C 1
ATOM 752 O O . TRP A 1 94 ? -0.068 1.237 11.525 1.00 97.31 94 TRP A O 1
ATOM 762 N N . ILE A 1 95 ? 0.260 2.437 13.403 1.00 98.00 95 ILE A N 1
ATOM 763 C CA . ILE A 1 95 ? 1.691 2.700 13.179 1.00 98.00 95 ILE A CA 1
ATOM 764 C C . ILE A 1 95 ? 2.464 1.389 13.299 1.00 98.00 95 ILE A C 1
ATOM 766 O O . ILE A 1 95 ? 3.275 1.070 12.436 1.00 98.00 95 ILE A O 1
ATOM 770 N N . LEU A 1 96 ? 2.154 0.592 14.328 1.00 97.88 96 LEU A N 1
ATOM 771 C CA . LEU A 1 96 ? 2.725 -0.743 14.488 1.00 97.88 96 LEU A CA 1
ATOM 772 C C . LEU A 1 96 ? 2.396 -1.640 13.287 1.00 97.88 96 LEU A C 1
ATOM 774 O O . LEU A 1 96 ? 3.270 -2.350 12.799 1.00 97.88 96 LEU A O 1
ATOM 778 N N . ASN A 1 97 ? 1.156 -1.591 12.790 1.00 98.00 97 ASN A N 1
ATOM 779 C CA . ASN A 1 97 ? 0.756 -2.330 11.593 1.00 98.00 97 ASN A CA 1
ATOM 780 C C . ASN A 1 97 ? 1.570 -1.904 10.365 1.00 98.00 97 ASN A C 1
ATOM 782 O O . ASN A 1 97 ? 2.115 -2.767 9.689 1.00 98.00 97 ASN A O 1
ATOM 786 N N . ALA A 1 98 ? 1.693 -0.597 10.117 1.00 97.69 98 ALA A N 1
ATOM 787 C CA . ALA A 1 98 ? 2.463 -0.061 8.998 1.00 97.69 98 ALA A CA 1
ATOM 788 C C . ALA A 1 98 ? 3.949 -0.435 9.088 1.00 97.69 98 ALA A C 1
ATOM 790 O O . ALA A 1 98 ? 4.528 -0.854 8.094 1.00 97.69 98 ALA A O 1
ATOM 791 N N . GLY A 1 99 ? 4.549 -0.350 10.279 1.00 97.75 99 GLY A N 1
ATOM 792 C CA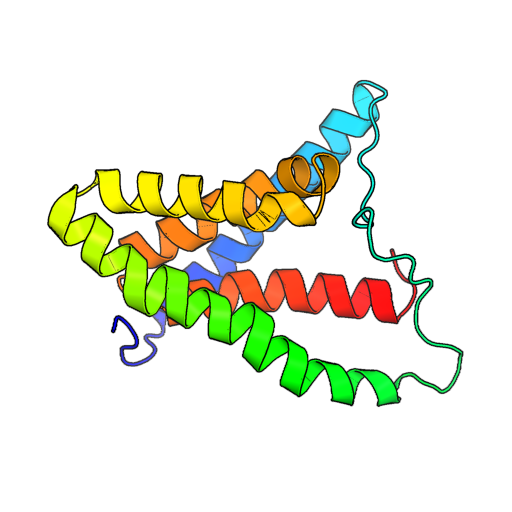 . GLY A 1 99 ? 5.948 -0.722 10.494 1.00 97.75 99 GLY A CA 1
ATOM 793 C C . GLY A 1 99 ? 6.207 -2.212 10.271 1.00 97.75 99 GLY A C 1
ATOM 794 O O . GLY A 1 99 ? 7.118 -2.579 9.538 1.00 97.75 99 GLY A O 1
ATOM 795 N N . LEU A 1 100 ? 5.381 -3.089 10.848 1.00 97.69 100 LEU A N 1
ATOM 796 C CA . LEU A 1 100 ? 5.521 -4.534 10.642 1.00 97.69 100 LEU A CA 1
ATOM 797 C C . LEU A 1 100 ? 5.258 -4.934 9.187 1.00 97.69 100 LEU A C 1
ATOM 799 O O . LEU A 1 100 ? 5.943 -5.809 8.663 1.00 97.69 100 LEU A O 1
ATOM 803 N N . TRP A 1 101 ? 4.307 -4.272 8.528 1.00 97.12 101 TRP A N 1
ATOM 804 C CA . TRP A 1 101 ? 4.033 -4.492 7.114 1.00 97.12 101 TRP A CA 1
ATOM 805 C C . TRP A 1 101 ? 5.182 -4.004 6.223 1.00 97.12 101 TRP A C 1
ATOM 807 O O . TRP A 1 101 ? 5.568 -4.699 5.294 1.00 97.12 101 TRP A O 1
ATOM 817 N N . PHE A 1 102 ? 5.805 -2.869 6.548 1.00 96.31 102 PHE A N 1
ATOM 818 C CA . PHE A 1 102 ? 7.015 -2.395 5.872 1.00 96.31 102 PHE A CA 1
ATOM 819 C C . PHE A 1 102 ? 8.140 -3.439 5.925 1.00 96.31 102 PHE A C 1
ATOM 821 O O . PHE A 1 102 ? 8.725 -3.757 4.895 1.00 96.31 102 PHE A O 1
ATOM 828 N N . PHE A 1 103 ? 8.398 -4.036 7.094 1.00 95.25 103 PHE A N 1
ATOM 829 C CA . PHE A 1 103 ? 9.406 -5.096 7.221 1.00 95.25 103 PHE A CA 1
ATOM 830 C C . PHE A 1 103 ? 9.015 -6.395 6.515 1.00 95.25 103 PHE A C 1
ATOM 832 O O . PHE A 1 103 ? 9.887 -7.091 6.003 1.00 95.25 103 PHE A O 1
ATOM 839 N N . PHE A 1 104 ? 7.722 -6.715 6.443 1.00 94.25 104 PHE A N 1
ATOM 840 C CA . PHE A 1 104 ? 7.239 -7.844 5.649 1.00 94.25 104 PHE A CA 1
ATOM 841 C C . PHE A 1 104 ? 7.611 -7.700 4.164 1.00 94.25 104 PHE A C 1
ATOM 843 O O . PHE A 1 104 ? 7.939 -8.696 3.525 1.00 94.25 104 PHE A O 1
ATOM 850 N N . GLN A 1 105 ? 7.682 -6.466 3.650 1.00 91.56 105 GLN A N 1
ATOM 851 C CA . GLN A 1 105 ? 8.099 -6.187 2.274 1.00 91.56 105 GLN A CA 1
ATOM 852 C C . GLN A 1 105 ? 9.616 -6.181 2.043 1.00 91.56 105 GLN A C 1
ATOM 854 O O . GLN A 1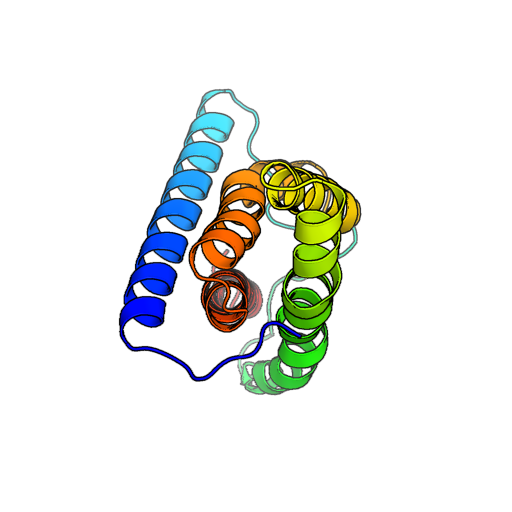 105 ? 10.054 -5.897 0.929 1.00 91.56 105 GLN A O 1
ATOM 859 N N . ALA A 1 106 ? 10.430 -6.554 3.037 1.00 91.56 106 ALA A N 1
ATOM 860 C CA . ALA A 1 106 ? 11.887 -6.613 2.894 1.00 91.56 106 ALA A CA 1
ATOM 861 C C . ALA A 1 106 ? 12.363 -7.493 1.727 1.00 91.56 106 ALA A C 1
ATOM 863 O O . ALA A 1 106 ? 13.403 -7.216 1.130 1.00 91.56 106 ALA A O 1
ATOM 864 N N . ALA A 1 107 ? 11.585 -8.513 1.358 1.00 88.50 107 ALA A N 1
ATOM 865 C CA . ALA A 1 107 ? 11.900 -9.387 0.232 1.00 88.50 107 ALA A CA 1
ATOM 866 C C . ALA A 1 107 ? 11.962 -8.642 -1.115 1.00 88.50 107 ALA A C 1
ATOM 868 O O . ALA A 1 107 ? 12.725 -9.044 -1.990 1.00 88.50 107 ALA A O 1
ATOM 869 N N . PHE A 1 108 ? 11.209 -7.548 -1.284 1.00 88.38 108 PHE A N 1
ATOM 870 C CA . PHE A 1 108 ? 11.203 -6.757 -2.520 1.00 88.38 108 PHE A CA 1
ATOM 871 C C . PHE A 1 108 ? 12.459 -5.889 -2.703 1.00 88.38 108 PHE A C 1
ATOM 873 O O . PHE A 1 108 ? 12.660 -5.336 -3.779 1.00 88.38 108 PHE A O 1
ATOM 880 N N . GLY A 1 109 ? 13.337 -5.811 -1.700 1.00 91.62 109 GLY A N 1
ATOM 881 C CA . GLY A 1 109 ? 14.567 -5.025 -1.760 1.00 91.62 109 GLY A CA 1
ATOM 882 C C . GLY A 1 109 ? 14.376 -3.562 -1.355 1.00 91.62 109 GLY A C 1
ATOM 883 O O . GLY A 1 109 ? 13.275 -3.010 -1.388 1.00 91.62 109 GLY A O 1
ATOM 884 N N . PHE A 1 110 ? 15.477 -2.926 -0.948 1.00 91.69 110 PHE A N 1
ATOM 885 C CA . PHE A 1 110 ? 15.454 -1.585 -0.358 1.00 91.69 110 PHE A CA 1
ATOM 886 C C . PHE A 1 110 ? 14.909 -0.512 -1.306 1.00 91.69 110 PHE A C 1
ATOM 888 O O . PHE A 1 110 ? 14.141 0.340 -0.862 1.00 91.69 110 PHE A O 1
ATOM 895 N N . ASP A 1 111 ? 15.243 -0.576 -2.595 1.00 93.12 111 ASP A N 1
ATOM 896 C CA . ASP A 1 111 ? 14.798 0.407 -3.588 1.00 93.12 111 ASP A CA 1
ATOM 897 C C . ASP A 1 111 ? 13.269 0.457 -3.690 1.00 93.12 111 ASP A C 1
ATOM 899 O O . ASP A 1 111 ? 12.659 1.525 -3.573 1.00 93.12 111 ASP A O 1
ATOM 903 N N . LEU A 1 112 ? 12.634 -0.713 -3.814 1.00 92.38 112 LEU A N 1
ATOM 904 C CA . LEU A 1 112 ? 11.180 -0.825 -3.845 1.00 92.38 112 LEU A CA 1
ATOM 905 C C . LEU A 1 112 ? 10.549 -0.459 -2.503 1.00 92.38 112 LEU A C 1
ATOM 907 O O . LEU A 1 112 ? 9.509 0.192 -2.489 1.00 92.38 112 LEU A O 1
ATOM 911 N N . MET A 1 113 ? 11.165 -0.796 -1.368 1.00 94.12 113 MET A N 1
ATOM 912 C CA . MET A 1 113 ? 10.656 -0.369 -0.058 1.00 94.12 113 MET A CA 1
ATOM 913 C C . MET A 1 113 ? 10.646 1.157 0.094 1.00 94.12 113 MET A C 1
ATOM 915 O O . MET A 1 113 ? 9.682 1.712 0.625 1.00 94.12 113 MET A O 1
ATOM 919 N N . ILE A 1 114 ? 11.696 1.838 -0.381 1.00 94.88 114 ILE A N 1
ATOM 920 C CA . ILE A 1 114 ? 11.774 3.304 -0.391 1.00 94.88 114 ILE A CA 1
ATOM 921 C C . ILE A 1 114 ? 10.680 3.864 -1.295 1.00 94.88 114 ILE A C 1
ATOM 923 O O . ILE A 1 114 ? 9.926 4.740 -0.871 1.00 94.88 114 ILE A O 1
ATOM 927 N N . LEU A 1 115 ? 10.560 3.335 -2.515 1.00 95.62 115 LEU A N 1
ATOM 928 C CA . LEU A 1 115 ? 9.542 3.759 -3.467 1.00 95.62 115 LEU A CA 1
ATOM 929 C C . LEU A 1 115 ? 8.132 3.601 -2.891 1.00 95.62 115 LEU A C 1
ATOM 931 O O . LEU A 1 115 ? 7.342 4.539 -2.935 1.00 95.62 115 LEU A O 1
ATOM 935 N N . LEU A 1 116 ? 7.824 2.432 -2.331 1.00 95.56 116 LEU A N 1
ATOM 936 C CA . LEU A 1 116 ? 6.496 2.057 -1.850 1.00 95.56 116 LEU A CA 1
ATOM 937 C C . LEU A 1 116 ? 6.134 2.697 -0.507 1.00 95.56 116 LEU A C 1
ATOM 939 O O . LEU A 1 116 ? 4.983 2.588 -0.091 1.00 95.56 116 LEU A O 1
ATOM 943 N N . LEU A 1 117 ? 7.048 3.403 0.165 1.00 96.88 117 LEU A N 1
ATOM 944 C CA . LEU A 1 117 ? 6.812 4.002 1.482 1.00 96.88 117 LEU A CA 1
ATOM 945 C C . LEU A 1 117 ? 5.478 4.780 1.599 1.00 96.88 117 LEU A C 1
ATOM 947 O O . LEU A 1 117 ? 4.759 4.569 2.582 1.00 96.88 117 LEU A O 1
ATOM 951 N N . PRO A 1 118 ? 5.060 5.611 0.618 1.00 98.06 118 PRO A N 1
ATOM 952 C CA . PRO A 1 118 ? 3.761 6.285 0.662 1.00 98.06 118 PRO A CA 1
ATOM 953 C C . PRO A 1 118 ? 2.581 5.306 0.683 1.00 98.06 118 PRO A C 1
ATOM 955 O O . PRO A 1 118 ? 1.626 5.509 1.429 1.00 98.06 118 PRO A O 1
ATOM 958 N N . LEU A 1 119 ? 2.638 4.224 -0.098 1.00 97.56 119 LEU A N 1
ATOM 959 C CA . LEU A 1 119 ? 1.637 3.154 -0.082 1.00 97.56 119 LEU A CA 1
ATOM 960 C C . LEU A 1 119 ? 1.646 2.415 1.265 1.00 97.56 119 LEU A C 1
ATOM 962 O O . LEU A 1 119 ? 0.586 2.201 1.861 1.00 97.56 119 LEU A O 1
ATOM 966 N N . LEU A 1 120 ? 2.845 2.098 1.771 1.00 97.00 120 LEU A N 1
ATOM 967 C CA . LEU A 1 120 ? 3.071 1.373 3.027 1.00 97.00 120 LEU A CA 1
ATOM 968 C C . LEU A 1 120 ? 2.471 2.085 4.246 1.00 97.00 120 LEU A C 1
ATOM 970 O O . LEU A 1 120 ? 2.038 1.438 5.199 1.00 97.00 120 LEU A O 1
ATOM 974 N N . ILE A 1 121 ? 2.361 3.412 4.183 1.00 98.06 121 ILE A N 1
ATOM 975 C CA . ILE A 1 121 ? 1.747 4.246 5.220 1.00 98.06 121 ILE A CA 1
ATOM 976 C C . ILE A 1 121 ? 0.252 4.470 4.961 1.00 98.06 121 ILE A C 1
ATOM 978 O O . ILE A 1 121 ? -0.565 4.323 5.876 1.00 98.06 121 ILE A O 1
ATOM 982 N N . VAL A 1 122 ? -0.130 4.823 3.729 1.00 98.38 122 VAL A N 1
ATOM 983 C CA . VAL A 1 122 ? -1.512 5.205 3.392 1.00 98.38 122 VAL A CA 1
ATOM 984 C C . VAL A 1 122 ? -2.478 4.040 3.582 1.00 98.38 122 VAL A C 1
ATOM 986 O O . VAL A 1 122 ? -3.538 4.231 4.177 1.00 98.38 122 VAL A O 1
ATOM 989 N N . VAL A 1 123 ? -2.125 2.826 3.148 1.00 97.81 123 VAL A N 1
ATOM 990 C CA . VAL A 1 123 ? -3.046 1.678 3.194 1.00 97.81 123 VAL A CA 1
ATOM 991 C C . VAL A 1 123 ? -3.440 1.312 4.640 1.00 97.81 123 VAL A C 1
ATOM 993 O O . VAL A 1 123 ? -4.646 1.262 4.927 1.00 97.81 123 VAL A O 1
ATOM 996 N N . PRO A 1 124 ? -2.504 1.110 5.597 1.00 97.44 124 PRO A N 1
ATOM 997 C CA . PRO A 1 124 ? -2.859 0.892 7.002 1.00 97.44 124 PRO A CA 1
ATOM 998 C C . PRO A 1 124 ? -3.600 2.080 7.622 1.00 97.44 124 PRO A C 1
ATOM 1000 O O . PRO A 1 124 ? -4.584 1.881 8.340 1.00 97.44 124 PRO A O 1
ATOM 1003 N N . TRP A 1 125 ? -3.168 3.312 7.333 1.00 98.12 125 TRP A N 1
ATOM 1004 C CA . TRP A 1 125 ? -3.743 4.514 7.934 1.00 98.12 125 TRP A CA 1
ATOM 1005 C C . TRP A 1 125 ? -5.192 4.755 7.495 1.00 98.12 125 TRP A C 1
ATO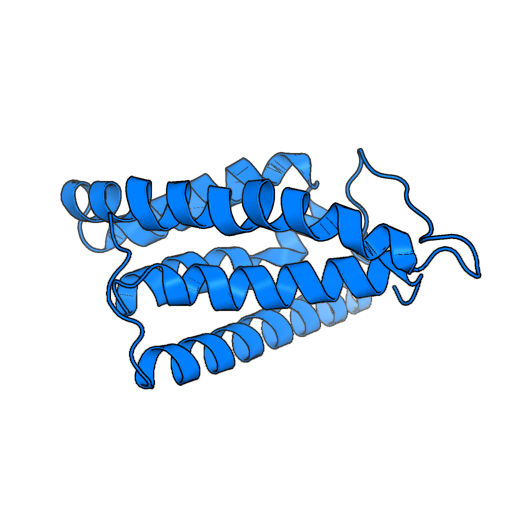M 1007 O O . TRP A 1 125 ? -6.078 4.952 8.332 1.00 98.12 125 TRP A O 1
ATOM 1017 N N . PHE A 1 126 ? -5.476 4.666 6.197 1.00 97.69 126 PHE A N 1
ATOM 1018 C CA . PHE A 1 126 ? -6.820 4.882 5.661 1.00 97.69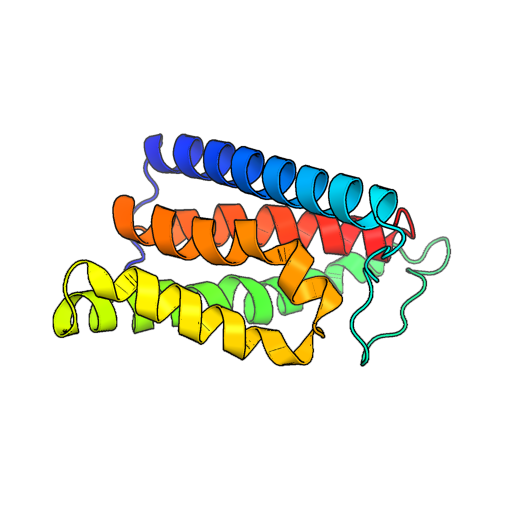 126 PHE A CA 1
ATOM 1019 C C . PHE A 1 126 ? -7.762 3.757 6.084 1.00 97.69 126 PHE A C 1
ATOM 1021 O O . PHE A 1 126 ? -8.897 4.015 6.494 1.00 97.69 126 PHE A O 1
ATOM 1028 N N . THR A 1 127 ? -7.278 2.514 6.102 1.00 96.81 127 THR A N 1
ATOM 1029 C CA . THR A 1 127 ? -8.056 1.382 6.621 1.00 96.81 127 THR A CA 1
ATOM 1030 C C . THR A 1 127 ? -8.346 1.528 8.117 1.00 96.81 127 THR A C 1
ATOM 1032 O O . THR A 1 127 ? -9.435 1.175 8.583 1.00 96.81 127 THR A O 1
ATOM 1035 N N . TYR A 1 128 ? -7.414 2.097 8.887 1.00 96.94 128 TYR A N 1
ATOM 1036 C CA . TYR A 1 128 ? -7.615 2.428 10.295 1.00 96.94 128 TYR A CA 1
ATOM 1037 C C . TYR A 1 128 ? -8.703 3.495 10.489 1.00 96.94 128 TYR A C 1
ATOM 1039 O O . TYR A 1 128 ? -9.628 3.261 11.272 1.00 96.94 128 TYR A O 1
ATOM 1047 N N . ILE A 1 129 ? -8.644 4.610 9.749 1.00 95.81 129 ILE A N 1
ATOM 1048 C CA . ILE A 1 129 ? -9.636 5.699 9.817 1.00 95.81 129 ILE A CA 1
ATOM 1049 C C . ILE A 1 129 ? -11.024 5.184 9.431 1.00 95.81 129 ILE A C 1
ATOM 1051 O O . ILE A 1 129 ? -12.010 5.426 10.129 1.00 95.81 129 ILE A O 1
ATOM 1055 N N . ARG A 1 130 ? -11.110 4.455 8.316 1.00 95.12 130 ARG A N 1
ATOM 1056 C CA . ARG A 1 130 ? -12.384 3.993 7.757 1.00 95.12 130 ARG A CA 1
ATOM 1057 C C . ARG A 1 130 ? -12.949 2.778 8.464 1.00 95.12 130 ARG A C 1
ATOM 1059 O O . ARG A 1 130 ? -14.149 2.526 8.342 1.00 95.12 130 ARG A O 1
ATOM 1066 N N . LYS A 1 131 ? -12.115 2.052 9.213 1.00 94.88 131 LYS A N 1
ATOM 1067 C CA . LYS A 1 131 ? -12.456 0.778 9.858 1.00 94.88 131 LYS A CA 1
ATOM 1068 C C . LYS A 1 131 ? -13.078 -0.219 8.867 1.00 94.88 131 LYS A C 1
ATOM 1070 O O . LYS A 1 131 ? -13.952 -0.991 9.250 1.00 94.88 131 LYS A O 1
ATOM 1075 N N . ASN A 1 132 ? -12.636 -0.183 7.608 1.00 95.06 132 ASN A N 1
ATOM 1076 C CA . ASN A 1 132 ? -13.143 -1.032 6.535 1.00 95.06 132 ASN A CA 1
ATOM 1077 C C . ASN A 1 132 ? -11.987 -1.541 5.666 1.00 95.06 132 ASN A C 1
ATOM 1079 O O . ASN A 1 132 ? -11.286 -0.743 5.046 1.00 95.06 132 ASN A O 1
ATOM 1083 N N . THR A 1 133 ? -11.804 -2.861 5.617 1.00 95.75 133 THR A N 1
ATOM 1084 C CA . THR A 1 133 ? -10.727 -3.517 4.858 1.00 95.75 133 THR A CA 1
ATOM 1085 C C . THR A 1 133 ? -10.858 -3.323 3.345 1.00 95.75 133 THR A C 1
ATOM 1087 O O . THR A 1 133 ? -9.840 -3.315 2.661 1.00 95.75 133 THR A O 1
ATOM 1090 N N . TRP A 1 134 ? -12.062 -3.061 2.819 1.00 95.19 134 TRP A N 1
ATOM 1091 C CA . TRP A 1 134 ? -12.249 -2.747 1.395 1.00 95.19 134 TRP A CA 1
ATOM 1092 C C . TRP A 1 134 ? -11.437 -1.538 0.930 1.00 95.19 134 TRP A C 1
ATOM 1094 O O . TRP A 1 134 ? -11.005 -1.500 -0.217 1.00 95.19 134 TRP A O 1
ATOM 1104 N N . VAL A 1 135 ? -11.197 -0.570 1.822 1.00 96.56 135 VAL A N 1
ATOM 1105 C CA . VAL A 1 135 ? -10.378 0.607 1.509 1.00 96.56 135 VAL A CA 1
ATOM 1106 C C . VAL A 1 135 ? -8.933 0.196 1.241 1.00 96.56 135 VAL A C 1
ATOM 1108 O O . VAL A 1 135 ? -8.350 0.637 0.255 1.00 96.56 135 VAL A O 1
ATOM 1111 N N . GLY A 1 136 ? -8.383 -0.692 2.073 1.00 96.25 136 GLY A N 1
ATOM 1112 C CA . GLY A 1 136 ? -7.032 -1.210 1.882 1.00 96.25 136 GLY A CA 1
ATOM 1113 C C . GLY A 1 136 ? -6.906 -2.049 0.613 1.00 96.25 136 GLY A C 1
ATOM 1114 O O . GLY A 1 136 ? -6.029 -1.783 -0.204 1.00 96.25 136 GLY A O 1
ATOM 1115 N N . ILE A 1 137 ? -7.859 -2.965 0.391 1.00 95.81 137 ILE A N 1
ATOM 1116 C CA . ILE A 1 137 ? -7.948 -3.793 -0.827 1.00 95.81 137 ILE A CA 1
ATOM 1117 C C . ILE A 1 137 ? -8.009 -2.926 -2.084 1.00 95.81 137 ILE A C 1
ATOM 1119 O O . ILE A 1 137 ? -7.294 -3.200 -3.042 1.00 95.81 137 ILE A O 1
ATOM 1123 N N . GLY A 1 138 ? -8.830 -1.875 -2.088 1.00 95.88 138 GLY A N 1
ATOM 1124 C CA . GLY A 1 138 ? -8.971 -0.991 -3.242 1.00 95.88 138 GLY A CA 1
ATOM 1125 C C . GLY A 1 138 ? -7.683 -0.238 -3.568 1.00 95.88 138 GLY A C 1
ATOM 1126 O O . GLY A 1 138 ? -7.239 -0.261 -4.711 1.00 95.88 138 GLY A O 1
ATOM 1127 N N . ILE A 1 139 ? -7.061 0.400 -2.570 1.00 97.56 139 ILE A N 1
ATOM 1128 C CA . ILE A 1 139 ? -5.836 1.190 -2.782 1.00 97.56 139 ILE A CA 1
ATOM 1129 C C . ILE A 1 139 ? -4.678 0.279 -3.195 1.00 97.56 139 ILE A C 1
ATOM 1131 O O . ILE A 1 139 ? -4.045 0.515 -4.223 1.00 97.56 139 ILE A O 1
ATOM 1135 N N . HIS A 1 140 ? -4.422 -0.768 -2.406 1.00 96.06 140 HIS A N 1
ATOM 1136 C CA . HIS A 1 140 ? -3.319 -1.688 -2.651 1.00 96.06 140 HIS A CA 1
ATOM 1137 C C . HIS A 1 140 ? -3.518 -2.439 -3.972 1.00 96.06 140 HIS A C 1
ATOM 1139 O O . HIS A 1 140 ? -2.612 -2.492 -4.797 1.00 96.06 140 HIS A O 1
ATOM 1145 N N . GLY A 1 141 ? -4.726 -2.944 -4.222 1.00 94.56 141 GLY A N 1
ATOM 1146 C CA . GLY A 1 141 ? -5.021 -3.717 -5.420 1.00 94.56 141 GLY A CA 1
ATOM 1147 C C . GLY A 1 141 ? -4.960 -2.920 -6.712 1.00 94.56 141 GLY A C 1
ATOM 1148 O O . GLY A 1 141 ? -4.451 -3.440 -7.701 1.00 94.56 141 GLY A O 1
ATOM 1149 N N . ILE A 1 142 ? -5.417 -1.666 -6.719 1.00 95.25 142 ILE A N 1
ATOM 1150 C CA . ILE A 1 142 ? -5.331 -0.828 -7.921 1.00 95.25 142 ILE A CA 1
ATOM 1151 C C . ILE A 1 142 ? -3.876 -0.459 -8.211 1.00 95.25 142 ILE A C 1
ATOM 1153 O O . ILE A 1 142 ? -3.434 -0.626 -9.343 1.00 95.25 142 ILE A O 1
ATOM 1157 N N . ILE A 1 143 ? -3.113 -0.006 -7.212 1.00 94.50 143 ILE A N 1
ATOM 1158 C CA . ILE A 1 143 ? -1.713 0.389 -7.429 1.00 94.50 143 ILE A CA 1
ATOM 1159 C C . ILE A 1 143 ? -0.866 -0.814 -7.854 1.00 94.50 143 ILE A C 1
ATOM 1161 O O . ILE A 1 143 ? -0.216 -0.762 -8.898 1.00 94.50 143 ILE A O 1
ATOM 1165 N N . SER A 1 144 ? -0.915 -1.913 -7.101 1.00 91.00 144 SER A N 1
ATOM 1166 C CA . SER A 1 144 ? -0.124 -3.106 -7.414 1.00 91.00 144 SER A CA 1
ATOM 1167 C C . SER A 1 144 ? -0.597 -3.796 -8.692 1.00 91.00 144 SER A C 1
ATOM 1169 O O . SER A 1 144 ? 0.221 -4.307 -9.451 1.00 91.00 144 SER A O 1
ATOM 1171 N N . GLY A 1 145 ? -1.903 -3.786 -8.974 1.00 89.62 145 GLY A N 1
ATOM 1172 C CA . GLY A 1 145 ? -2.447 -4.345 -10.210 1.00 89.62 145 GLY A CA 1
ATOM 1173 C C . GLY A 1 145 ? -2.032 -3.563 -11.447 1.00 89.62 145 GLY A C 1
ATOM 1174 O O . GLY A 1 145 ? -1.605 -4.168 -12.427 1.00 89.62 145 GLY A O 1
ATOM 1175 N N . LEU A 1 146 ? -2.075 -2.229 -11.398 1.00 91.06 146 LEU A N 1
ATOM 1176 C CA . LEU A 1 146 ? -1.594 -1.397 -12.502 1.00 91.06 146 LEU A CA 1
ATOM 1177 C C . LEU A 1 146 ? -0.086 -1.553 -12.716 1.00 91.06 146 LEU A C 1
ATOM 1179 O O . LEU A 1 146 ? 0.340 -1.686 -13.860 1.00 91.06 146 LEU A O 1
ATOM 1183 N N . ALA A 1 147 ? 0.705 -1.600 -11.639 1.00 88.38 147 ALA A N 1
ATOM 1184 C CA . ALA A 1 147 ? 2.143 -1.850 -11.731 1.00 88.38 147 ALA A CA 1
ATOM 1185 C C . ALA A 1 147 ? 2.440 -3.218 -12.368 1.00 88.38 147 ALA A C 1
ATOM 1187 O O . ALA A 1 147 ? 3.260 -3.314 -13.277 1.00 88.38 147 ALA A O 1
ATOM 1188 N N . PHE A 1 148 ? 1.719 -4.265 -11.958 1.00 86.44 148 PHE A N 1
ATOM 1189 C CA . PHE A 1 148 ? 1.865 -5.598 -12.535 1.00 86.44 148 PHE A CA 1
ATOM 1190 C C . PHE A 1 148 ? 1.483 -5.647 -14.019 1.00 86.44 148 PHE A C 1
ATOM 1192 O O . PHE A 1 148 ? 2.184 -6.278 -14.809 1.00 86.44 148 PHE A O 1
ATOM 1199 N N . ILE A 1 149 ? 0.382 -4.996 -14.412 1.00 88.94 149 ILE A N 1
ATOM 1200 C CA . ILE A 1 149 ? -0.038 -4.922 -15.817 1.00 88.94 149 ILE A CA 1
ATOM 1201 C C . ILE A 1 149 ? 1.024 -4.192 -16.641 1.00 88.94 149 ILE A C 1
ATOM 1203 O O . ILE A 1 149 ? 1.407 -4.687 -17.696 1.00 88.94 149 ILE A O 1
ATOM 1207 N N . ALA A 1 150 ? 1.528 -3.058 -16.149 1.00 88.94 150 ALA A N 1
ATOM 1208 C CA . ALA A 1 150 ? 2.567 -2.294 -16.829 1.00 88.94 150 ALA A CA 1
ATOM 1209 C C . ALA A 1 150 ? 3.841 -3.129 -17.033 1.00 88.94 150 ALA A C 1
ATOM 1211 O O . ALA A 1 150 ? 4.340 -3.201 -18.153 1.00 88.94 150 ALA A O 1
ATOM 1212 N N . LEU A 1 151 ? 4.297 -3.836 -15.996 1.00 86.44 151 LEU A N 1
ATOM 1213 C CA . LEU A 1 151 ? 5.446 -4.741 -16.077 1.00 86.44 151 LEU A CA 1
ATOM 1214 C C . LEU A 1 151 ? 5.187 -5.912 -17.050 1.00 86.44 151 LEU A C 1
ATOM 1216 O O . LEU A 1 151 ? 6.015 -6.241 -17.891 1.00 86.44 151 LEU A O 1
ATOM 1220 N N . SER A 1 152 ? 3.998 -6.517 -16.995 1.00 87.69 152 SER A N 1
ATOM 1221 C CA . SER A 1 152 ? 3.590 -7.626 -17.878 1.00 87.69 152 SER A CA 1
ATOM 1222 C C . SER A 1 152 ? 3.528 -7.249 -19.351 1.00 87.69 152 SER A C 1
ATOM 1224 O O . SER A 1 152 ? 3.735 -8.104 -20.211 1.00 87.69 152 SER A O 1
ATOM 1226 N N . LEU A 1 153 ? 3.228 -5.986 -19.644 1.00 88.44 153 LEU A N 1
ATOM 1227 C CA . LEU A 1 153 ? 3.161 -5.444 -20.997 1.00 88.44 153 LEU A CA 1
ATOM 1228 C C . LEU A 1 153 ? 4.451 -4.723 -21.412 1.00 88.44 153 LEU A C 1
ATOM 1230 O O . LEU A 1 153 ? 4.476 -4.125 -22.487 1.00 88.44 153 LEU A O 1
ATOM 1234 N N . ASN A 1 154 ? 5.506 -4.800 -20.591 1.00 84.69 154 ASN A N 1
ATOM 1235 C CA . ASN A 1 154 ? 6.805 -4.172 -20.834 1.00 84.69 154 ASN A CA 1
ATOM 1236 C C . ASN A 1 154 ? 6.700 -2.647 -21.063 1.00 84.69 154 ASN A C 1
ATOM 1238 O O . ASN A 1 154 ? 7.322 -2.085 -21.964 1.00 84.69 154 ASN A O 1
ATOM 1242 N N . TRP A 1 155 ? 5.833 -1.981 -20.294 1.00 83.06 155 TRP A N 1
ATOM 1243 C CA . TRP A 1 155 ? 5.664 -0.520 -20.308 1.00 83.06 155 TRP A CA 1
ATOM 1244 C C . TRP A 1 155 ? 6.607 0.202 -19.344 1.00 83.06 155 TRP A C 1
ATOM 1246 O O . TRP A 1 155 ? 6.804 1.411 -19.485 1.00 83.06 155 TRP A O 1
ATOM 1256 N N . ILE A 1 156 ? 7.129 -0.524 -18.356 1.00 74.75 156 ILE A N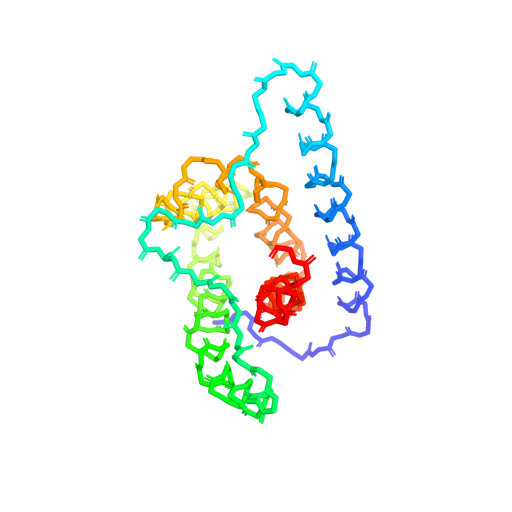 1
ATOM 1257 C CA . ILE A 1 156 ? 8.054 -0.065 -17.318 1.00 74.75 156 ILE A CA 1
ATOM 1258 C C . ILE A 1 156 ? 9.119 -1.122 -17.072 1.00 74.75 156 ILE A C 1
ATOM 1260 O O . ILE A 1 156 ? 8.817 -2.303 -17.357 1.00 74.75 156 ILE A O 1
#